Protein AF-A0A8X6MHJ9-F1 (afdb_monomer_lite)

Sequence (108 aa):
MPLATKILDAHALSSKTVKNSNTYNVSDEIMPLMKERNRARKTWQFTRNPNDKRALNNIQNIIRRKVKAFQNKLWEDNLCSLDPDDGSLWEMSKELRKKKSPVYALNG

Structure (mmCIF, N/CA/C/O backbone):
data_AF-A0A8X6MHJ9-F1
#
_entry.id   AF-A0A8X6MHJ9-F1
#
loop_
_atom_site.group_PDB
_atom_site.id
_atom_site.type_symbol
_atom_site.label_atom_id
_atom_site.label_alt_id
_atom_site.label_comp_id
_atom_site.label_asym_id
_atom_site.label_entity_id
_atom_site.label_seq_id
_atom_site.pdbx_PDB_ins_code
_atom_site.Cartn_x
_atom_site.Cartn_y
_atom_site.Cartn_z
_atom_site.occupancy
_atom_site.B_iso_or_equiv
_atom_site.auth_seq_id
_atom_site.auth_comp_id
_atom_site.auth_asym_id
_atom_site.auth_atom_id
_atom_site.pdbx_PDB_model_num
ATOM 1 N N . MET A 1 1 ? 37.306 9.464 29.872 1.00 62.59 1 MET A N 1
ATOM 2 C CA . MET A 1 1 ? 36.438 9.225 28.698 1.00 62.59 1 MET A CA 1
ATOM 3 C C . MET A 1 1 ? 37.042 9.897 27.468 1.00 62.59 1 MET A C 1
ATOM 5 O O . MET A 1 1 ? 37.338 11.088 27.564 1.00 62.59 1 MET A O 1
ATOM 9 N N . PRO A 1 2 ? 37.273 9.162 26.366 1.00 85.06 2 PRO A N 1
ATOM 10 C CA . PRO A 1 2 ? 37.851 9.686 25.121 1.00 85.06 2 PRO A CA 1
ATOM 11 C C . PRO A 1 2 ? 37.049 10.854 24.512 1.00 85.06 2 PRO A C 1
ATOM 13 O O . PRO A 1 2 ? 35.830 10.936 24.656 1.00 85.06 2 PRO A O 1
ATOM 16 N N . LEU A 1 3 ? 37.709 11.761 23.786 1.00 78.50 3 LEU A N 1
ATOM 17 C CA . LEU A 1 3 ? 37.041 12.878 23.092 1.00 78.50 3 LEU A CA 1
ATOM 18 C C . LEU A 1 3 ? 35.993 12.385 22.076 1.00 78.50 3 LEU A C 1
ATOM 20 O O . LEU A 1 3 ? 34.911 12.956 21.974 1.00 78.50 3 LEU A O 1
ATOM 24 N N . ALA A 1 4 ? 36.291 11.279 21.390 1.00 79.81 4 ALA A N 1
ATOM 25 C CA . ALA A 1 4 ? 35.405 10.659 20.408 1.00 79.81 4 ALA A CA 1
ATOM 26 C C . ALA A 1 4 ? 34.045 10.253 21.001 1.00 79.81 4 ALA A C 1
ATOM 28 O O . ALA A 1 4 ? 33.012 10.493 20.380 1.00 79.81 4 ALA A O 1
ATOM 29 N N . THR A 1 5 ? 34.029 9.718 22.228 1.00 83.44 5 THR A N 1
ATOM 30 C CA . THR A 1 5 ? 32.777 9.360 22.915 1.00 83.44 5 THR A CA 1
ATOM 31 C C . THR A 1 5 ? 31.915 10.587 23.205 1.00 83.44 5 THR A C 1
ATOM 33 O O . THR A 1 5 ? 30.722 10.565 22.937 1.00 83.44 5 THR A O 1
ATOM 36 N N . LYS A 1 6 ? 32.518 11.715 23.609 1.00 86.69 6 LYS A N 1
ATOM 37 C CA . LYS A 1 6 ? 31.768 12.954 23.884 1.00 86.69 6 LYS A CA 1
ATOM 38 C C . LYS A 1 6 ? 31.097 13.533 22.638 1.00 86.69 6 LYS A C 1
ATOM 40 O O . LYS A 1 6 ? 30.001 14.075 22.731 1.00 86.69 6 LYS A O 1
ATOM 45 N N . ILE A 1 7 ? 31.759 13.436 21.484 1.00 84.19 7 ILE A N 1
ATOM 46 C CA . ILE A 1 7 ? 31.215 13.912 20.205 1.00 84.19 7 ILE A CA 1
ATOM 47 C C . ILE A 1 7 ? 30.022 13.045 19.784 1.00 84.19 7 ILE A C 1
ATOM 49 O O . ILE A 1 7 ? 28.997 13.579 19.362 1.00 84.19 7 ILE A O 1
ATOM 53 N N . LEU A 1 8 ? 30.137 11.723 19.940 1.00 83.06 8 LEU A N 1
ATOM 54 C CA . LEU A 1 8 ? 29.067 10.784 19.609 1.00 83.06 8 LEU A CA 1
ATOM 55 C C . LEU A 1 8 ? 27.833 10.992 20.505 1.00 83.06 8 LEU A C 1
ATOM 57 O O . LEU A 1 8 ? 26.711 11.056 20.001 1.00 83.06 8 LEU A O 1
ATOM 61 N N . ASP A 1 9 ? 28.050 11.195 21.805 1.00 85.06 9 ASP A N 1
ATOM 62 C CA . ASP A 1 9 ? 26.988 11.438 22.787 1.00 85.06 9 ASP A CA 1
ATOM 63 C C . ASP A 1 9 ? 26.284 12.783 22.546 1.00 85.06 9 ASP A C 1
ATOM 65 O O . ASP A 1 9 ? 25.054 12.860 22.547 1.00 85.06 9 ASP A O 1
ATOM 69 N N . ALA A 1 10 ? 27.045 13.850 22.268 1.00 82.56 10 ALA A N 1
ATOM 70 C CA . ALA A 1 10 ? 26.489 15.165 21.949 1.00 82.56 10 ALA A CA 1
ATOM 71 C C . ALA A 1 10 ? 25.650 15.141 20.660 1.00 82.56 10 ALA A C 1
ATOM 73 O O . ALA A 1 10 ? 24.585 15.760 20.594 1.00 82.56 10 ALA A O 1
ATOM 74 N N . HIS A 1 11 ? 26.093 14.393 19.645 1.00 79.06 11 HIS A N 1
ATOM 75 C CA . HIS A 1 11 ? 25.342 14.206 18.406 1.00 79.06 11 HIS A CA 1
ATOM 76 C C . HIS A 1 11 ? 24.027 13.445 18.644 1.00 79.06 11 HIS A C 1
ATOM 78 O O . HIS A 1 11 ? 22.985 13.833 18.108 1.00 79.06 11 HIS A O 1
ATOM 84 N N . ALA A 1 12 ? 24.049 12.397 19.474 1.00 78.44 12 ALA A N 1
ATOM 85 C CA . ALA A 1 12 ? 22.856 11.637 19.845 1.00 78.44 12 ALA A CA 1
ATOM 86 C C . ALA A 1 12 ? 21.842 12.481 20.639 1.00 78.44 12 ALA A C 1
ATOM 88 O O . ALA A 1 12 ? 20.646 12.401 20.371 1.00 78.44 12 ALA A O 1
ATOM 89 N N . LEU A 1 13 ? 22.312 13.331 21.559 1.00 80.56 13 LEU A N 1
ATOM 90 C CA . LEU A 1 13 ? 21.472 14.231 22.364 1.00 80.56 13 LEU A CA 1
ATOM 91 C C . LEU A 1 13 ? 20.870 15.391 21.553 1.00 80.56 13 LEU A C 1
ATOM 93 O O . LEU A 1 13 ? 19.759 15.830 21.838 1.00 80.56 13 LEU A O 1
ATOM 97 N N . SER A 1 14 ? 21.593 15.892 20.546 1.00 78.88 14 SER A N 1
ATOM 98 C CA . SER A 1 14 ? 21.144 16.994 19.678 1.00 78.88 14 SER A CA 1
ATOM 99 C C . SER A 1 14 ? 20.152 16.539 18.596 1.00 78.88 14 SER A C 1
ATOM 101 O O . SER A 1 14 ? 19.310 17.309 18.123 1.00 78.88 14 SER A O 1
ATOM 103 N N . SER A 1 15 ? 20.211 15.265 18.205 1.00 73.00 15 SER A N 1
ATOM 104 C CA . SER A 1 15 ? 19.384 14.723 17.129 1.00 73.00 15 SER A CA 1
ATOM 105 C C . SER A 1 15 ? 17.959 14.420 17.602 1.00 73.00 15 SER A C 1
ATOM 107 O O . SER A 1 15 ? 17.722 13.478 18.355 1.00 73.00 15 SER A O 1
ATOM 109 N N . LYS A 1 16 ? 16.962 15.157 17.095 1.00 69.31 16 LYS A N 1
ATOM 110 C CA . LYS A 1 16 ? 15.549 14.766 17.235 1.00 69.31 16 LYS A CA 1
ATOM 111 C C . LYS A 1 16 ? 15.256 13.606 16.287 1.00 69.31 16 LYS A C 1
ATOM 113 O O . LYS A 1 16 ? 15.224 13.790 15.071 1.00 69.31 16 LYS A O 1
ATOM 118 N N . THR A 1 17 ? 15.003 12.417 16.826 1.00 63.94 17 THR A N 1
ATOM 119 C CA . THR A 1 17 ? 14.479 11.308 16.025 1.00 63.94 17 THR A CA 1
ATOM 120 C C . THR A 1 17 ? 13.045 11.643 15.620 1.00 63.94 17 THR A C 1
ATOM 122 O O . THR A 1 17 ? 12.111 11.608 16.421 1.00 63.94 17 THR A O 1
ATOM 125 N N . VAL A 1 18 ? 12.844 12.016 14.357 1.00 61.16 18 VAL A N 1
ATOM 126 C CA . VAL A 1 18 ? 11.492 12.089 13.805 1.00 61.16 18 VAL A CA 1
ATOM 127 C C . VAL A 1 18 ? 11.016 10.648 13.699 1.00 61.16 18 VAL A C 1
ATOM 129 O O . VAL A 1 18 ? 11.478 9.900 12.836 1.00 61.16 18 VAL A O 1
ATOM 132 N N . LYS A 1 19 ? 10.120 10.231 14.601 1.00 51.94 19 LYS A N 1
ATOM 133 C CA . LYS A 1 19 ? 9.387 8.978 14.415 1.00 51.94 19 LYS A CA 1
ATOM 134 C C . LYS A 1 19 ? 8.687 9.097 13.071 1.00 51.94 19 LYS A C 1
ATOM 136 O O . LYS A 1 19 ? 7.803 9.935 12.905 1.00 51.94 19 LYS A O 1
ATOM 141 N N . ASN A 1 20 ? 9.122 8.300 12.104 1.00 51.41 20 ASN A N 1
ATOM 142 C CA . ASN A 1 20 ? 8.504 8.261 10.794 1.00 51.41 20 ASN A CA 1
ATOM 143 C C . ASN A 1 20 ? 7.141 7.573 10.971 1.00 51.41 20 ASN A C 1
ATOM 145 O O . ASN A 1 20 ? 7.009 6.369 10.800 1.00 51.41 20 ASN A O 1
ATOM 149 N N . SER A 1 21 ? 6.121 8.321 11.394 1.00 49.16 21 SER A N 1
ATOM 150 C CA . SER A 1 21 ? 4.774 7.805 11.690 1.00 49.16 21 SER A CA 1
ATOM 151 C C . SER A 1 21 ? 4.057 7.246 10.455 1.00 49.16 21 SER A C 1
ATOM 153 O O . SER A 1 21 ? 2.977 6.678 10.572 1.00 49.16 21 SER A O 1
ATOM 155 N N . ASN A 1 22 ? 4.673 7.386 9.278 1.00 47.34 22 ASN A N 1
ATOM 156 C CA . ASN A 1 22 ? 4.184 6.911 7.990 1.00 47.34 22 ASN A CA 1
ATOM 157 C C . ASN A 1 22 ? 4.901 5.663 7.463 1.00 47.34 22 ASN A C 1
ATOM 159 O O . ASN A 1 22 ? 4.547 5.186 6.382 1.00 47.34 22 ASN A O 1
ATOM 163 N N . THR A 1 23 ? 5.852 5.076 8.196 1.00 48.00 23 THR A N 1
ATOM 164 C CA . THR A 1 23 ? 6.116 3.647 8.003 1.00 48.00 23 THR A CA 1
ATOM 165 C C . THR A 1 23 ? 4.970 2.905 8.665 1.00 48.00 23 THR A C 1
ATOM 167 O O . THR A 1 23 ? 5.115 2.334 9.741 1.00 48.00 23 THR A O 1
ATOM 170 N N . TYR A 1 24 ? 3.811 2.895 7.997 1.00 52.69 24 TYR A N 1
ATOM 171 C CA . TYR A 1 24 ? 2.943 1.730 8.071 1.00 52.69 24 TYR A CA 1
ATOM 172 C C . TYR A 1 24 ? 3.893 0.535 7.998 1.00 52.69 24 TYR A C 1
ATOM 174 O O . TYR A 1 24 ? 4.817 0.555 7.176 1.00 52.69 24 TYR A O 1
ATOM 182 N N . ASN A 1 25 ? 3.730 -0.450 8.875 1.00 55.28 25 ASN A N 1
ATOM 183 C CA . ASN A 1 25 ? 4.300 -1.773 8.663 1.00 55.28 25 ASN A CA 1
ATOM 184 C C . ASN A 1 25 ? 3.685 -2.282 7.355 1.00 55.28 25 ASN A C 1
ATOM 186 O O . ASN A 1 25 ? 2.697 -3.011 7.339 1.00 55.28 25 ASN A O 1
ATOM 190 N N . VAL A 1 26 ? 4.184 -1.757 6.236 1.00 61.03 26 VAL A N 1
ATOM 191 C CA . VAL A 1 26 ? 3.884 -2.160 4.886 1.00 61.03 26 VAL A CA 1
ATOM 192 C C . VAL A 1 26 ? 4.446 -3.556 4.899 1.00 61.03 26 VAL A C 1
ATOM 194 O O . VAL A 1 26 ? 5.660 -3.711 4.817 1.00 61.03 26 VAL A O 1
ATOM 197 N N . SER A 1 2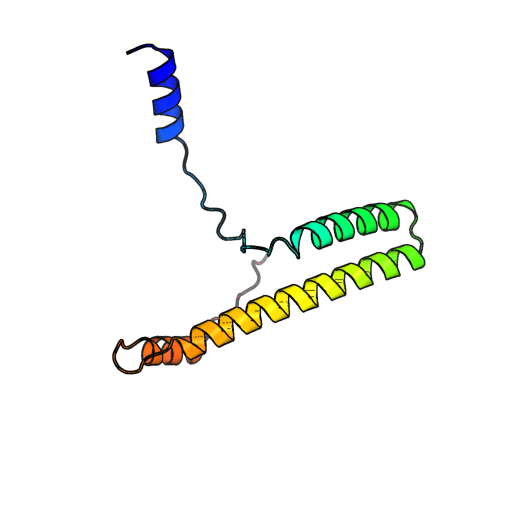7 ? 3.555 -4.516 5.163 1.00 69.81 27 SER A N 1
ATOM 198 C CA . SER A 1 27 ? 3.858 -5.936 5.291 1.00 69.81 27 SER A CA 1
ATOM 199 C C . SER A 1 27 ? 4.959 -6.308 4.305 1.00 69.81 27 SER A C 1
ATOM 201 O O . SER A 1 27 ? 4.959 -5.792 3.178 1.00 69.81 27 SER A O 1
ATOM 203 N N . ASP A 1 28 ? 5.872 -7.192 4.706 1.00 78.31 28 ASP A N 1
ATOM 204 C CA . ASP A 1 28 ? 6.988 -7.653 3.871 1.00 78.31 28 ASP A CA 1
ATOM 205 C C . ASP A 1 28 ? 6.549 -8.053 2.451 1.00 78.31 28 ASP A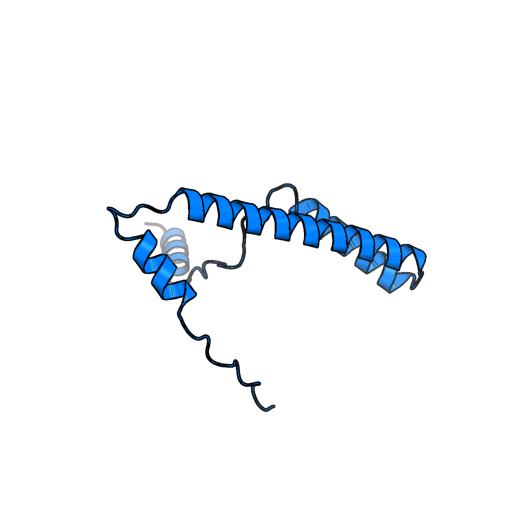 C 1
ATOM 207 O O . ASP A 1 28 ? 7.330 -7.980 1.507 1.00 78.31 28 ASP A O 1
ATOM 211 N N . GLU A 1 29 ? 5.268 -8.375 2.258 1.00 82.62 29 GLU A N 1
ATOM 212 C CA . GLU A 1 29 ? 4.648 -8.646 0.966 1.00 82.62 29 GLU A CA 1
ATOM 213 C C . GLU A 1 29 ? 4.379 -7.430 0.054 1.00 82.62 29 GLU A C 1
ATOM 215 O O . GLU A 1 29 ? 4.319 -7.578 -1.169 1.00 82.62 29 GLU A O 1
ATOM 220 N N . ILE A 1 30 ? 4.143 -6.230 0.591 1.00 88.69 30 ILE A N 1
ATOM 221 C CA . ILE A 1 30 ? 3.795 -5.025 -0.188 1.00 88.69 30 ILE A CA 1
ATOM 222 C C . ILE A 1 30 ? 5.060 -4.271 -0.621 1.00 88.69 30 ILE A C 1
ATOM 224 O O . ILE A 1 30 ? 5.099 -3.706 -1.718 1.00 88.69 30 ILE A O 1
ATOM 228 N N . MET A 1 31 ? 6.120 -4.304 0.187 1.00 89.44 31 MET A N 1
ATOM 229 C CA . MET A 1 31 ? 7.422 -3.712 -0.140 1.00 89.44 31 MET A CA 1
ATOM 230 C C . MET A 1 31 ? 7.997 -4.158 -1.501 1.00 89.44 31 MET A C 1
ATOM 232 O O . MET A 1 31 ? 8.365 -3.283 -2.298 1.00 89.44 31 MET A O 1
ATOM 236 N N . PRO A 1 32 ? 8.058 -5.462 -1.843 1.00 92.88 32 PRO A N 1
ATOM 237 C CA . PRO A 1 32 ? 8.523 -5.899 -3.157 1.00 92.88 32 PRO A CA 1
ATOM 238 C C . PRO A 1 32 ? 7.612 -5.39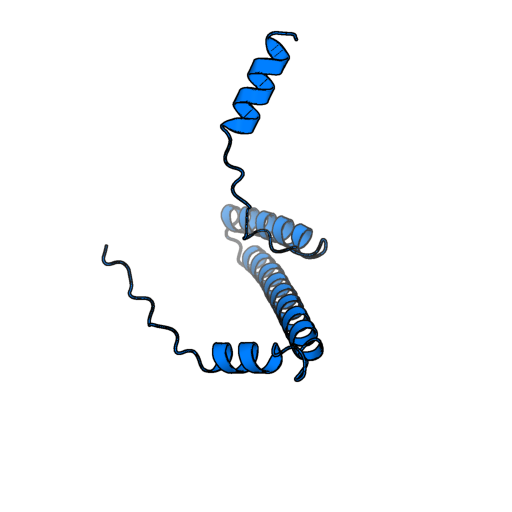3 -4.282 1.00 92.88 32 PRO A C 1
ATOM 240 O O . PRO A 1 32 ? 8.114 -4.938 -5.309 1.00 92.88 32 PRO A O 1
ATOM 243 N N . LEU A 1 33 ? 6.290 -5.350 -4.075 1.00 93.50 33 LEU A N 1
ATOM 244 C CA . LEU A 1 33 ? 5.349 -4.812 -5.065 1.00 93.50 33 LEU A CA 1
ATOM 245 C C . LEU A 1 33 ? 5.558 -3.313 -5.306 1.00 93.50 33 LEU A C 1
ATOM 247 O O . LEU A 1 33 ? 5.471 -2.850 -6.441 1.00 93.50 33 LEU A O 1
ATOM 251 N N . MET A 1 34 ? 5.867 -2.535 -4.265 1.00 92.62 34 MET A N 1
ATOM 252 C CA . MET A 1 34 ? 6.189 -1.113 -4.416 1.00 92.62 34 MET A CA 1
ATOM 253 C C . MET A 1 34 ? 7.465 -0.903 -5.235 1.00 92.62 34 MET A C 1
ATOM 255 O O . MET A 1 34 ? 7.490 -0.020 -6.098 1.00 92.62 34 MET A O 1
ATOM 259 N N . LYS A 1 35 ? 8.502 -1.720 -4.999 1.00 94.75 35 LYS A N 1
ATOM 260 C CA . LYS A 1 35 ? 9.735 -1.708 -5.802 1.00 94.75 35 LYS A CA 1
ATOM 261 C C . LYS A 1 35 ? 9.433 -2.046 -7.262 1.00 94.75 35 LYS A C 1
ATOM 263 O O . LYS A 1 35 ? 9.880 -1.322 -8.151 1.00 94.75 35 LYS A O 1
ATOM 268 N N . GLU A 1 36 ? 8.616 -3.065 -7.504 1.00 96.19 36 GLU A N 1
ATOM 269 C CA . GLU A 1 36 ? 8.226 -3.482 -8.852 1.00 96.19 36 GLU A CA 1
ATOM 270 C C . GLU A 1 36 ? 7.392 -2.413 -9.572 1.00 96.19 36 GLU A C 1
ATOM 272 O O . GLU A 1 36 ? 7.681 -2.039 -10.706 1.00 96.19 36 GLU A O 1
ATOM 277 N N . ARG A 1 37 ? 6.444 -1.777 -8.875 1.00 96.69 37 ARG A N 1
ATOM 278 C CA . ARG A 1 37 ? 5.690 -0.628 -9.401 1.00 96.69 37 ARG A CA 1
ATOM 279 C C . ARG A 1 37 ? 6.611 0.515 -9.814 1.00 96.69 37 ARG A C 1
ATOM 281 O O . ARG A 1 37 ? 6.359 1.171 -10.823 1.00 96.69 37 ARG A O 1
ATOM 288 N N . ASN A 1 38 ? 7.664 0.784 -9.042 1.00 96.81 38 ASN A N 1
ATOM 289 C CA . ASN A 1 38 ? 8.634 1.825 -9.379 1.00 96.81 38 ASN A CA 1
ATOM 290 C C . ASN A 1 38 ? 9.447 1.460 -10.631 1.00 96.81 38 ASN A C 1
ATOM 292 O O . ASN A 1 38 ? 9.690 2.337 -11.460 1.00 96.81 38 ASN A O 1
ATOM 296 N N . ARG A 1 39 ? 9.817 0.185 -10.810 1.00 97.50 39 ARG A N 1
ATOM 297 C CA . ARG A 1 39 ? 10.472 -0.315 -12.033 1.00 97.50 39 ARG A CA 1
ATOM 298 C C . ARG A 1 39 ? 9.557 -0.207 -13.253 1.00 97.50 39 ARG A C 1
ATOM 300 O O . ARG A 1 39 ? 9.955 0.378 -14.261 1.00 97.50 39 ARG A O 1
ATOM 307 N N . ALA A 1 40 ? 8.307 -0.651 -13.136 1.00 97.38 40 ALA A N 1
ATOM 308 C CA . ALA A 1 40 ? 7.301 -0.510 -14.189 1.00 97.38 40 ALA A CA 1
ATOM 309 C C . ALA A 1 40 ? 7.057 0.965 -14.558 1.00 97.38 40 ALA A C 1
ATOM 311 O O . ALA A 1 40 ? 6.908 1.303 -15.731 1.00 97.38 40 ALA A O 1
ATOM 312 N N . ARG A 1 41 ? 7.094 1.876 -13.573 1.00 97.88 41 ARG A N 1
ATOM 313 C CA . ARG A 1 41 ? 6.995 3.324 -13.812 1.00 97.88 41 ARG A CA 1
ATOM 314 C C . ARG A 1 41 ? 8.149 3.866 -14.629 1.00 97.88 41 ARG A C 1
ATOM 316 O O . ARG A 1 41 ? 7.888 4.604 -15.573 1.00 97.88 41 ARG A O 1
ATOM 323 N N . LYS A 1 42 ? 9.384 3.506 -14.277 1.00 98.00 42 LYS A N 1
ATOM 324 C CA . LYS A 1 42 ? 10.569 3.910 -15.043 1.00 98.00 42 LYS A CA 1
ATOM 325 C C . LYS A 1 42 ? 10.477 3.413 -16.485 1.00 98.00 42 LYS A C 1
ATOM 327 O O . LYS A 1 42 ? 10.665 4.204 -17.401 1.00 98.00 42 LYS A O 1
ATOM 332 N N . THR A 1 43 ? 10.095 2.148 -16.668 1.00 97.62 43 THR A N 1
ATOM 333 C CA . THR A 1 43 ? 9.917 1.534 -17.993 1.00 97.62 43 THR A CA 1
ATOM 334 C C . THR A 1 43 ? 8.889 2.301 -18.820 1.00 97.62 43 THR A C 1
ATOM 336 O O . THR A 1 43 ? 9.235 2.828 -19.869 1.00 97.62 43 THR A O 1
ATOM 339 N N . TRP A 1 44 ? 7.667 2.488 -18.308 1.00 98.06 44 TRP A N 1
ATOM 340 C CA . TRP A 1 44 ? 6.625 3.240 -19.015 1.00 98.06 44 TRP A CA 1
ATOM 341 C C . TRP A 1 44 ? 7.021 4.693 -19.312 1.00 98.06 44 TRP A C 1
ATOM 343 O O . TRP A 1 44 ? 6.689 5.217 -20.373 1.00 98.06 44 TRP A O 1
ATOM 353 N N . GLN A 1 45 ? 7.712 5.372 -18.392 1.00 97.56 45 GLN A N 1
ATOM 354 C CA . GLN A 1 45 ? 8.151 6.752 -18.620 1.00 97.56 45 GLN A CA 1
ATOM 355 C C . GLN A 1 45 ? 9.154 6.860 -19.769 1.00 97.56 45 GLN A C 1
ATOM 357 O O . GLN A 1 45 ? 9.090 7.845 -20.508 1.00 97.56 45 GLN A O 1
ATOM 362 N N . PHE A 1 46 ? 10.027 5.860 -19.908 1.00 98.00 46 PHE A N 1
ATOM 363 C CA . PHE A 1 46 ? 11.018 5.768 -20.972 1.00 98.00 46 PHE A CA 1
ATOM 364 C C . PHE A 1 46 ? 10.392 5.351 -22.308 1.00 98.00 46 PHE A C 1
ATOM 366 O O . PHE A 1 46 ? 10.542 6.053 -23.301 1.00 98.00 46 PHE A O 1
ATOM 373 N N . THR A 1 47 ? 9.648 4.245 -22.334 1.00 97.38 47 THR A N 1
ATOM 374 C CA . THR A 1 47 ? 9.112 3.663 -23.575 1.00 97.38 47 THR A CA 1
ATOM 375 C C . THR A 1 47 ? 7.868 4.378 -24.092 1.00 97.38 47 THR A C 1
ATOM 377 O O . THR A 1 47 ? 7.574 4.318 -25.281 1.00 97.38 47 THR A O 1
ATOM 380 N N . ARG A 1 48 ? 7.080 4.992 -23.196 1.00 96.88 48 ARG A N 1
ATOM 381 C CA . ARG A 1 48 ? 5.720 5.504 -23.451 1.00 96.88 48 ARG A CA 1
ATOM 382 C C . ARG A 1 48 ? 4.768 4.480 -24.084 1.00 96.88 48 ARG A C 1
ATOM 384 O O . ARG A 1 48 ? 3.710 4.859 -24.581 1.00 96.88 48 ARG A O 1
ATOM 391 N N . ASN A 1 49 ? 5.077 3.185 -23.995 1.00 97.38 49 ASN A N 1
ATOM 392 C CA . ASN A 1 49 ? 4.260 2.121 -24.569 1.00 97.38 49 ASN A CA 1
ATOM 393 C C . ASN A 1 49 ? 2.984 1.889 -23.724 1.00 97.38 49 ASN A C 1
ATOM 395 O O . ASN A 1 49 ? 3.073 1.735 -22.497 1.00 97.38 49 ASN A O 1
ATOM 399 N N . PRO A 1 50 ? 1.788 1.813 -24.339 1.00 97.25 50 PRO A N 1
ATOM 400 C CA . PRO A 1 50 ? 0.550 1.461 -23.643 1.00 97.25 50 PRO A CA 1
ATOM 401 C C . PRO A 1 50 ? 0.595 0.115 -22.901 1.00 97.25 50 PRO A C 1
ATOM 403 O O . PRO A 1 50 ? -0.037 -0.027 -21.853 1.00 97.25 50 PRO A O 1
ATOM 406 N N . ASN A 1 51 ? 1.355 -0.868 -23.391 1.00 97.25 51 ASN A N 1
ATOM 407 C CA . ASN A 1 51 ? 1.541 -2.157 -22.715 1.00 97.25 51 ASN A CA 1
ATOM 408 C C . ASN A 1 51 ? 2.233 -1.995 -21.358 1.00 97.25 51 ASN A C 1
ATOM 410 O O . ASN A 1 51 ? 1.748 -2.514 -20.351 1.00 97.25 51 ASN A O 1
ATOM 414 N N . ASP A 1 52 ? 3.283 -1.179 -21.302 1.00 96.94 52 ASP A N 1
ATOM 415 C CA . ASP A 1 52 ? 4.006 -0.892 -20.060 1.00 96.94 52 ASP A CA 1
ATOM 416 C C . ASP A 1 52 ? 3.137 -0.091 -19.085 1.00 96.94 52 ASP A C 1
ATOM 418 O O . ASP A 1 52 ? 3.180 -0.298 -17.868 1.00 96.94 52 ASP A O 1
ATOM 422 N N . LYS A 1 53 ? 2.259 0.778 -19.609 1.00 97.62 53 LYS A N 1
ATOM 423 C CA . LYS A 1 53 ? 1.246 1.456 -18.793 1.00 97.62 53 LYS A CA 1
ATOM 424 C C . LYS A 1 53 ? 0.257 0.470 -18.173 1.00 97.62 53 LYS A C 1
ATOM 426 O O . LYS A 1 53 ? -0.097 0.626 -17.003 1.00 97.62 53 LYS A O 1
ATOM 431 N N . ARG A 1 54 ? -0.187 -0.539 -18.929 1.00 98.00 54 ARG A N 1
ATOM 432 C CA . ARG A 1 54 ? -1.060 -1.604 -18.409 1.00 98.00 54 ARG A CA 1
ATOM 433 C C . ARG A 1 54 ? -0.363 -2.387 -17.299 1.00 98.00 54 ARG A C 1
ATOM 435 O O . ARG A 1 54 ? -0.956 -2.554 -16.236 1.00 98.00 54 ARG A O 1
ATOM 442 N N . ALA A 1 55 ? 0.901 -2.767 -17.489 1.00 97.19 55 ALA A N 1
ATOM 443 C CA . ALA A 1 55 ? 1.694 -3.446 -16.463 1.00 97.19 55 ALA A CA 1
ATOM 444 C C . ALA A 1 55 ? 1.811 -2.613 -15.170 1.00 97.19 55 ALA A C 1
ATOM 446 O O . ALA A 1 55 ? 1.495 -3.106 -14.085 1.00 97.19 55 ALA A O 1
ATOM 447 N N . LEU A 1 56 ? 2.154 -1.322 -15.283 1.00 98.06 56 LEU A N 1
ATOM 448 C CA . LEU A 1 56 ? 2.168 -0.387 -14.150 1.00 98.06 56 LEU A CA 1
ATOM 449 C C . LEU A 1 56 ? 0.816 -0.357 -13.422 1.00 98.06 56 LEU A C 1
ATOM 451 O O . LEU A 1 56 ? 0.767 -0.495 -12.198 1.00 98.06 56 LEU A O 1
ATOM 455 N N . ASN A 1 57 ? -0.275 -0.150 -14.162 1.00 97.94 57 ASN A N 1
ATOM 456 C CA . ASN A 1 57 ? -1.614 -0.035 -13.588 1.00 97.94 57 ASN A CA 1
ATOM 457 C C . ASN A 1 57 ? -2.030 -1.325 -12.863 1.00 97.94 57 ASN A C 1
ATOM 459 O O . ASN A 1 57 ? -2.623 -1.251 -11.786 1.00 97.94 57 ASN A O 1
ATOM 463 N N . ASN A 1 58 ? -1.677 -2.493 -13.406 1.00 97.94 58 ASN A N 1
ATOM 464 C CA . ASN A 1 58 ? -1.946 -3.789 -12.786 1.00 97.94 58 ASN A CA 1
ATOM 465 C C . ASN A 1 58 ? -1.254 -3.914 -11.426 1.00 97.94 58 ASN A C 1
ATOM 467 O O . ASN A 1 58 ? -1.920 -4.190 -10.426 1.00 97.94 58 ASN A O 1
ATOM 471 N N . ILE A 1 59 ? 0.052 -3.631 -11.358 1.00 97.06 59 ILE A N 1
ATOM 472 C CA . ILE A 1 59 ? 0.807 -3.678 -10.096 1.00 97.06 59 ILE A CA 1
ATOM 473 C C . ILE A 1 59 ? 0.234 -2.663 -9.101 1.00 97.06 59 ILE A C 1
ATOM 475 O O . ILE A 1 59 ? 0.022 -2.974 -7.929 1.00 97.06 59 ILE A O 1
ATOM 479 N N . GLN A 1 60 ? -0.098 -1.458 -9.567 1.00 96.62 60 GLN A N 1
ATOM 480 C CA . GLN A 1 60 ? -0.708 -0.427 -8.733 1.00 96.62 60 GLN A CA 1
ATOM 481 C C . GLN A 1 60 ? -2.065 -0.868 -8.158 1.00 96.62 60 GLN A C 1
ATOM 483 O O . GLN A 1 60 ? -2.339 -0.629 -6.983 1.00 96.62 60 GLN A O 1
ATOM 488 N N . ASN A 1 61 ? -2.900 -1.555 -8.941 1.00 97.50 61 ASN A N 1
ATOM 489 C CA . ASN A 1 61 ? -4.169 -2.116 -8.475 1.00 97.50 61 ASN A CA 1
ATOM 490 C C . ASN A 1 61 ? -3.976 -3.245 -7.458 1.00 97.50 61 ASN A C 1
ATOM 492 O O . ASN A 1 61 ? -4.747 -3.336 -6.504 1.00 97.50 61 ASN A O 1
ATOM 496 N N . ILE A 1 62 ? -2.956 -4.089 -7.629 1.00 95.56 62 ILE A N 1
ATOM 497 C CA . ILE A 1 62 ? -2.602 -5.119 -6.642 1.00 95.56 62 ILE A CA 1
ATOM 498 C C . ILE A 1 62 ? -2.215 -4.459 -5.314 1.00 95.56 62 ILE A C 1
ATOM 500 O O . ILE A 1 62 ? -2.760 -4.829 -4.277 1.00 95.56 62 ILE A O 1
ATOM 504 N N . ILE A 1 63 ? -1.350 -3.438 -5.344 1.00 94.88 63 ILE A N 1
ATOM 505 C CA . ILE A 1 63 ? -0.942 -2.702 -4.136 1.00 94.88 63 ILE A CA 1
ATOM 506 C C . ILE A 1 63 ? -2.160 -2.098 -3.435 1.00 94.88 63 ILE A C 1
ATOM 508 O O . ILE A 1 63 ? -2.327 -2.301 -2.237 1.00 94.88 63 ILE A O 1
ATOM 512 N N . ARG A 1 64 ? -3.044 -1.404 -4.167 1.00 93.88 64 ARG A N 1
ATOM 513 C CA . ARG A 1 64 ? -4.268 -0.820 -3.587 1.00 93.88 64 ARG A CA 1
ATOM 514 C C . ARG A 1 64 ? -5.134 -1.869 -2.893 1.00 93.88 64 ARG A C 1
ATOM 516 O O . ARG A 1 64 ? -5.601 -1.625 -1.786 1.00 93.88 64 ARG A O 1
ATOM 523 N N . ARG A 1 65 ? -5.333 -3.031 -3.528 1.00 94.81 65 ARG A N 1
ATOM 524 C CA . ARG A 1 65 ? -6.113 -4.134 -2.948 1.00 94.81 65 ARG A CA 1
ATOM 525 C C . ARG A 1 65 ? -5.471 -4.669 -1.672 1.00 94.81 65 ARG A C 1
ATOM 527 O O . ARG A 1 65 ? -6.174 -4.812 -0.680 1.00 94.81 65 ARG A O 1
ATOM 534 N N . LYS A 1 66 ? -4.154 -4.901 -1.673 1.00 92.44 66 LYS A N 1
ATOM 535 C CA . LYS A 1 66 ? -3.431 -5.376 -0.483 1.00 92.44 66 LYS A CA 1
ATOM 536 C C . LYS A 1 66 ? -3.476 -4.372 0.668 1.00 92.44 66 LYS A C 1
ATOM 538 O O . LYS A 1 66 ? -3.753 -4.762 1.794 1.00 92.44 66 LYS A O 1
ATOM 543 N N . VAL A 1 67 ? -3.268 -3.086 0.386 1.00 91.06 67 VAL A N 1
ATOM 544 C CA . VAL A 1 67 ? -3.358 -2.026 1.404 1.00 91.06 67 VAL A CA 1
ATOM 545 C C . VAL A 1 67 ? -4.767 -1.952 1.988 1.00 91.06 67 VAL A C 1
ATOM 547 O O . VAL A 1 67 ? -4.910 -1.907 3.205 1.00 91.06 67 VAL A O 1
ATOM 550 N N . LYS A 1 68 ? -5.806 -2.005 1.144 1.00 91.88 68 LYS A N 1
ATOM 551 C CA . LYS A 1 68 ? -7.197 -2.020 1.611 1.00 91.88 68 LYS A CA 1
ATOM 552 C C . LYS A 1 68 ? -7.486 -3.239 2.490 1.00 91.88 68 LYS A C 1
ATOM 554 O O . LYS A 1 68 ? -8.083 -3.087 3.543 1.00 91.88 68 LYS A O 1
ATOM 559 N N . ALA A 1 69 ? -7.040 -4.428 2.084 1.00 91.88 69 ALA A N 1
ATOM 560 C CA . ALA A 1 69 ? -7.218 -5.645 2.873 1.00 91.88 69 ALA A CA 1
ATOM 561 C C . ALA A 1 69 ? -6.520 -5.554 4.240 1.00 91.88 69 ALA A C 1
ATOM 563 O O . ALA A 1 69 ? -7.112 -5.904 5.252 1.00 91.88 69 ALA A O 1
ATOM 564 N N . PHE A 1 70 ? -5.296 -5.022 4.282 1.00 89.94 70 PHE A N 1
ATOM 565 C CA . PHE A 1 70 ? -4.572 -4.798 5.532 1.00 89.94 70 PHE A CA 1
ATOM 566 C C . PHE A 1 70 ? -5.293 -3.806 6.456 1.00 89.94 70 PHE A C 1
ATOM 568 O O . PHE A 1 70 ? -5.440 -4.069 7.644 1.00 89.94 70 PHE A O 1
ATOM 575 N N . GLN A 1 71 ? -5.778 -2.687 5.911 1.00 89.19 71 GLN A N 1
ATOM 576 C CA . GLN A 1 71 ? -6.546 -1.699 6.675 1.00 89.19 71 GLN A CA 1
ATOM 577 C C . GLN A 1 71 ? -7.862 -2.274 7.202 1.00 89.19 71 GLN A C 1
ATOM 579 O O . GLN A 1 71 ? -8.212 -2.016 8.347 1.00 89.19 71 GLN A O 1
ATOM 584 N N . ASN A 1 72 ? -8.562 -3.067 6.388 1.00 92.56 72 ASN A N 1
ATOM 585 C CA . ASN A 1 72 ? -9.777 -3.757 6.808 1.00 92.56 72 ASN A CA 1
ATOM 586 C C . ASN A 1 72 ? -9.491 -4.733 7.948 1.00 92.56 72 ASN A C 1
ATOM 588 O O . ASN A 1 72 ? -10.194 -4.690 8.945 1.00 92.56 72 ASN A O 1
ATOM 592 N N . LYS A 1 73 ? -8.430 -5.541 7.840 1.00 91.75 73 LYS A N 1
ATOM 593 C CA . LYS A 1 73 ? -8.033 -6.459 8.910 1.00 91.75 73 LYS A CA 1
ATOM 594 C C . LYS A 1 73 ? -7.727 -5.710 10.205 1.00 91.75 73 LYS A C 1
ATOM 596 O O . LYS A 1 73 ? -8.239 -6.074 11.249 1.00 91.75 73 LYS A O 1
ATOM 601 N N . LEU A 1 74 ? -6.944 -4.633 10.133 1.00 90.69 74 LEU A N 1
ATOM 602 C CA . LEU A 1 74 ? -6.653 -3.812 11.310 1.00 90.69 74 LEU A CA 1
ATOM 603 C C . LEU A 1 74 ? -7.938 -3.241 11.929 1.00 90.69 74 LEU A C 1
ATOM 605 O O . LEU A 1 74 ? -8.051 -3.146 13.144 1.00 90.69 74 LEU A O 1
ATOM 609 N N . TRP A 1 75 ? -8.903 -2.852 11.096 1.00 92.44 75 TRP A N 1
ATOM 610 C CA . TRP A 1 75 ? -10.203 -2.380 11.560 1.00 92.44 75 TRP A CA 1
ATOM 611 C C . TRP A 1 75 ? -11.031 -3.491 12.215 1.00 92.44 75 TRP A C 1
ATOM 613 O O . TRP A 1 75 ? -11.608 -3.259 13.270 1.00 92.44 75 TRP A O 1
ATOM 623 N N . GLU A 1 76 ? -11.064 -4.684 11.627 1.00 94.81 76 GLU A N 1
ATOM 624 C CA . GLU A 1 76 ? -11.722 -5.869 12.190 1.00 94.81 76 GLU A CA 1
ATOM 625 C C . GLU A 1 76 ? -11.101 -6.259 13.536 1.00 94.81 76 GLU A C 1
ATOM 627 O O . GLU A 1 76 ? -11.827 -6.388 14.517 1.00 94.81 76 GLU A O 1
ATOM 632 N N . ASP A 1 77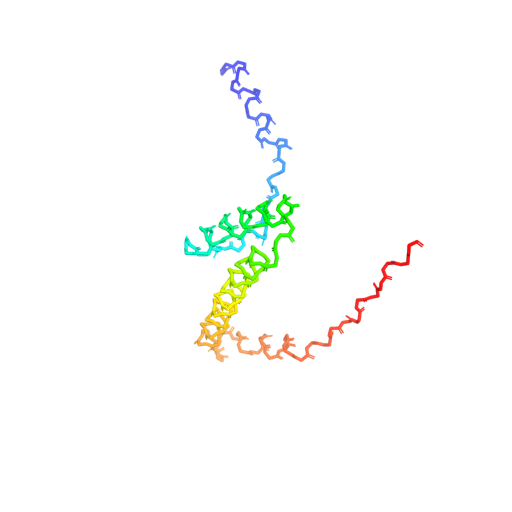 ? -9.771 -6.344 13.609 1.00 92.88 77 ASP A N 1
ATOM 633 C CA . ASP A 1 77 ? -9.033 -6.645 14.839 1.00 92.88 77 ASP A CA 1
ATOM 634 C C . ASP A 1 77 ? -9.351 -5.608 15.934 1.00 92.88 77 ASP A C 1
ATOM 636 O O . ASP A 1 77 ? -9.652 -5.977 17.069 1.00 92.88 77 ASP A O 1
ATOM 640 N N . ASN A 1 78 ? -9.372 -4.316 15.579 1.00 91.88 78 ASN A N 1
ATOM 641 C CA . ASN A 1 78 ? -9.744 -3.240 16.502 1.00 91.88 78 ASN A CA 1
ATOM 642 C C . ASN A 1 78 ? -11.199 -3.336 16.972 1.00 91.88 78 ASN A C 1
ATOM 644 O O . ASN A 1 78 ? -11.483 -2.985 18.109 1.00 91.88 78 ASN A O 1
ATOM 648 N N . LEU A 1 79 ? -12.133 -3.753 16.111 1.00 92.44 79 LEU A N 1
ATOM 649 C CA . LEU A 1 79 ? -13.534 -3.942 16.493 1.00 92.44 79 LEU A CA 1
ATOM 650 C C . LEU A 1 79 ? -13.697 -5.137 17.435 1.00 92.44 79 LEU A C 1
ATOM 652 O O . LEU A 1 79 ? -14.465 -5.056 18.389 1.00 92.44 79 LEU A O 1
ATOM 656 N N . CYS A 1 80 ? -12.971 -6.226 17.179 1.00 93.38 80 CYS A N 1
ATOM 657 C CA . CYS A 1 80 ? -12.968 -7.410 18.031 1.00 93.38 80 CYS A CA 1
ATOM 658 C C . CYS A 1 80 ? -12.331 -7.156 19.402 1.00 93.38 80 CYS A C 1
ATOM 660 O O . CYS A 1 80 ? -12.680 -7.849 20.352 1.00 93.38 80 CYS A O 1
ATOM 662 N N . SER A 1 81 ? -11.420 -6.186 19.516 1.00 93.38 81 SER A N 1
ATOM 663 C CA . SER A 1 81 ? -10.788 -5.827 20.787 1.00 93.38 81 SER A CA 1
ATOM 664 C C . SER A 1 81 ? -11.596 -4.846 21.642 1.00 93.38 81 SER A C 1
ATOM 666 O O . SER A 1 81 ? -11.103 -4.458 22.694 1.00 93.38 81 SER A O 1
ATOM 668 N N . LEU A 1 82 ? -12.769 -4.378 21.194 1.00 93.94 82 LEU A N 1
ATOM 669 C CA . LEU A 1 82 ? -13.580 -3.440 21.978 1.00 93.94 82 LEU A CA 1
ATOM 670 C C . LEU A 1 82 ? -14.290 -4.159 23.122 1.00 93.94 82 LEU A C 1
ATOM 672 O O . LEU A 1 82 ? -14.971 -5.162 22.904 1.00 93.94 82 LEU A O 1
ATOM 676 N N . ASP A 1 83 ? -14.209 -3.570 24.307 1.00 92.25 83 ASP A N 1
ATOM 677 C CA . ASP A 1 83 ? -14.842 -4.060 25.526 1.00 92.25 83 ASP A CA 1
ATOM 678 C C . ASP A 1 83 ? -15.752 -2.959 26.128 1.00 92.25 83 ASP A C 1
ATOM 680 O O . ASP A 1 83 ? -15.401 -1.771 26.125 1.00 92.25 83 ASP A O 1
ATOM 684 N N . PRO A 1 84 ? -16.979 -3.288 26.576 1.00 88.75 84 PRO A N 1
ATOM 685 C CA . PRO A 1 84 ? -17.801 -2.371 27.360 1.00 88.75 84 PRO A CA 1
ATOM 686 C C . PRO A 1 84 ? -17.203 -1.988 28.723 1.00 88.75 84 PRO A C 1
ATOM 688 O O . PRO A 1 84 ? -17.458 -0.873 29.183 1.00 88.75 84 PRO A O 1
ATOM 691 N N . ASP A 1 85 ? -16.431 -2.874 29.358 1.00 92.75 85 ASP A N 1
ATOM 692 C CA . ASP A 1 85 ? -15.985 -2.718 30.750 1.00 92.75 85 ASP A CA 1
ATOM 693 C C . ASP A 1 85 ? -14.764 -1.794 30.889 1.00 92.75 85 ASP A C 1
ATOM 695 O O . ASP A 1 85 ? -14.614 -1.103 31.899 1.00 92.75 85 ASP A O 1
ATOM 699 N N . ASP A 1 86 ? -13.909 -1.724 29.865 1.00 91.62 86 ASP A N 1
ATOM 700 C CA . ASP A 1 86 ? -12.718 -0.862 29.843 1.00 91.62 86 ASP A CA 1
ATOM 701 C C . ASP A 1 86 ? -12.988 0.550 29.277 1.00 91.62 86 ASP A C 1
ATOM 703 O O . ASP A 1 86 ? -12.119 1.424 29.309 1.00 91.62 86 ASP A O 1
ATOM 707 N N . GLY A 1 87 ? -14.205 0.792 28.773 1.00 89.50 87 GLY A N 1
ATOM 708 C CA . GLY A 1 87 ? -14.632 2.059 28.176 1.00 89.50 87 GLY A CA 1
ATOM 709 C C . GLY A 1 87 ? -14.203 2.275 26.717 1.00 89.50 87 GLY A C 1
ATOM 710 O O . GLY A 1 87 ? -14.641 3.257 26.103 1.00 89.50 87 GLY A O 1
ATOM 711 N N . SER A 1 88 ? -13.429 1.365 26.120 1.00 92.38 88 SER A N 1
ATOM 712 C CA . SER A 1 88 ? -12.938 1.453 24.735 1.00 92.38 88 SER A CA 1
ATOM 713 C C . SER A 1 88 ? -14.077 1.529 23.715 1.00 92.38 88 SER A C 1
ATOM 715 O O . SER A 1 88 ? -14.027 2.317 22.762 1.00 92.38 88 SER A O 1
ATOM 717 N N . LEU A 1 89 ? -15.166 0.788 23.946 1.00 93.81 89 LEU A N 1
ATOM 718 C CA . LEU A 1 89 ? -16.360 0.826 23.102 1.00 93.81 89 LEU A CA 1
ATOM 719 C C . LEU A 1 89 ? -16.983 2.232 23.049 1.00 93.81 89 LEU A C 1
ATOM 721 O O . LEU A 1 89 ? -17.416 2.702 21.989 1.00 93.81 89 LEU A O 1
ATOM 725 N N . TRP A 1 90 ? -17.014 2.934 24.185 1.00 93.44 90 TRP A N 1
ATOM 726 C CA . TRP A 1 90 ? -17.567 4.284 24.263 1.00 93.44 90 TRP A CA 1
ATOM 727 C C . TRP A 1 90 ? -16.671 5.315 23.576 1.00 93.44 90 TRP A C 1
AT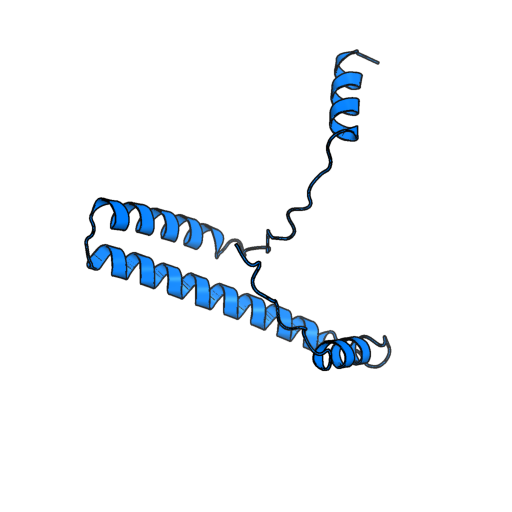OM 729 O O . TRP A 1 90 ? -17.175 6.187 22.858 1.00 93.44 90 TRP A O 1
ATOM 739 N N . GLU A 1 91 ? -15.353 5.202 23.741 1.00 93.00 91 GLU A N 1
ATOM 740 C CA . GLU A 1 91 ? -14.386 6.054 23.045 1.00 93.00 91 GLU A CA 1
ATOM 741 C C . GLU A 1 91 ? -14.491 5.899 21.526 1.00 93.00 91 GLU A C 1
ATOM 743 O O . GLU A 1 91 ? -14.600 6.901 20.810 1.00 93.00 91 GLU A O 1
ATOM 748 N N . MET A 1 92 ? -14.574 4.658 21.035 1.00 93.62 92 MET A N 1
ATOM 749 C CA . MET A 1 92 ? -14.790 4.374 19.616 1.00 93.62 92 MET A CA 1
ATOM 750 C C . MET A 1 92 ? -16.104 4.993 19.120 1.00 93.62 92 MET A C 1
ATOM 752 O O . MET A 1 92 ? -16.124 5.695 18.107 1.00 93.62 92 MET A O 1
ATOM 756 N N . SER A 1 93 ? -17.205 4.807 19.858 1.00 92.62 93 SER A N 1
ATOM 757 C CA . SER A 1 93 ? -18.505 5.406 19.521 1.00 92.62 93 SER A CA 1
ATOM 758 C C . SER A 1 93 ? -18.428 6.934 19.437 1.00 92.62 93 SER A C 1
ATOM 760 O O . SER A 1 93 ? -18.991 7.554 18.530 1.00 92.62 93 SER A O 1
ATOM 762 N N . LYS A 1 94 ? -17.703 7.568 20.361 1.00 93.69 94 LYS A N 1
ATOM 763 C CA . LYS A 1 94 ? -17.500 9.018 20.379 1.00 93.69 94 LYS A CA 1
ATOM 764 C C . LYS A 1 94 ? -16.705 9.498 19.166 1.00 93.69 94 LYS A C 1
ATOM 766 O O . LYS A 1 94 ? -17.113 10.483 18.548 1.00 93.69 94 LYS A O 1
ATOM 771 N N . GLU A 1 95 ? -15.616 8.822 18.808 1.00 91.12 95 GLU A N 1
ATOM 772 C CA . GLU A 1 95 ? -14.817 9.174 17.628 1.00 91.12 95 GLU A CA 1
ATOM 773 C C . GLU A 1 95 ? -15.599 8.969 16.321 1.00 91.12 95 GLU A C 1
ATOM 775 O O . GLU A 1 95 ? -15.537 9.826 15.440 1.00 91.12 95 GLU A O 1
ATOM 780 N N . LEU A 1 96 ? -16.431 7.927 16.212 1.00 91.19 96 LEU A N 1
ATOM 781 C CA . LEU A 1 96 ? -17.303 7.725 15.045 1.00 91.19 96 LEU A CA 1
ATOM 782 C C . LEU A 1 96 ? -18.337 8.849 14.866 1.00 91.19 96 LEU A C 1
ATOM 784 O O . LEU A 1 96 ? -18.655 9.223 13.737 1.00 91.19 96 LEU A O 1
ATOM 788 N N . ARG A 1 97 ? -18.849 9.423 15.962 1.00 92.75 97 ARG A N 1
ATOM 789 C CA . ARG A 1 97 ? -19.793 10.559 15.923 1.00 92.75 97 ARG A CA 1
ATOM 790 C C . ARG A 1 97 ? -19.117 11.909 15.675 1.00 92.75 97 ARG A C 1
ATOM 792 O O . ARG A 1 97 ? -19.805 12.901 15.421 1.00 92.75 97 ARG A O 1
ATOM 79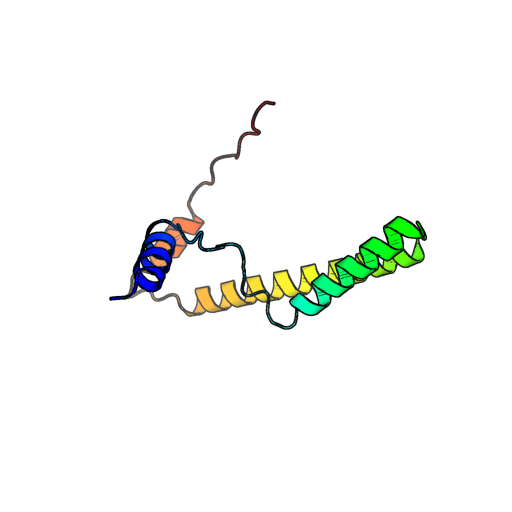9 N N . LYS A 1 98 ? -17.792 11.993 15.795 1.00 92.12 98 LYS A N 1
ATOM 800 C CA . LYS A 1 98 ? -17.048 13.251 15.711 1.00 92.12 98 LYS A CA 1
ATOM 801 C C . LYS A 1 98 ? -17.149 13.836 14.305 1.00 92.12 98 LYS A C 1
ATOM 803 O O . LYS A 1 98 ? -16.681 13.256 13.326 1.00 92.12 98 LYS A O 1
ATOM 808 N N . LYS A 1 99 ? -17.741 15.028 14.202 1.00 88.69 99 LYS A N 1
ATOM 809 C CA . LYS A 1 99 ? -17.814 15.770 12.938 1.00 88.69 99 LYS A CA 1
ATOM 810 C C . LYS A 1 99 ? -16.403 16.192 12.531 1.00 88.69 99 LYS A C 1
ATOM 812 O O . LYS A 1 99 ? -15.749 16.941 13.253 1.00 88.69 99 LYS A O 1
ATOM 817 N N . LYS A 1 100 ? -15.935 15.717 11.377 1.00 84.06 100 LYS A N 1
ATOM 818 C CA . LYS A 1 100 ? -14.671 16.179 10.793 1.00 84.06 100 LYS A CA 1
ATOM 819 C C . LYS A 1 100 ? -14.890 17.576 10.220 1.00 84.06 100 LYS A C 1
ATOM 821 O O . LYS A 1 100 ? -15.823 17.774 9.443 1.00 84.06 100 LYS A O 1
ATOM 826 N N . SER A 1 101 ? -14.066 18.540 10.626 1.00 82.44 101 SER A N 1
ATOM 827 C CA . SER A 1 101 ? -14.086 19.864 10.009 1.00 82.44 101 SER A CA 1
ATOM 828 C C . SER A 1 101 ? -13.685 19.744 8.535 1.00 82.44 101 SER A C 1
ATOM 830 O O . SER A 1 101 ? -12.829 18.916 8.197 1.00 82.44 101 SER A O 1
ATOM 832 N N . PRO A 1 102 ? -14.300 20.531 7.637 1.00 81.00 102 PRO A N 1
ATOM 833 C CA . PRO A 1 102 ? -13.843 20.593 6.260 1.00 81.00 102 PRO A CA 1
ATOM 834 C C . PRO A 1 102 ? -12.386 21.061 6.249 1.00 81.00 102 PRO A C 1
ATOM 836 O O . PRO A 1 102 ? -12.030 22.051 6.889 1.00 81.00 102 PRO A O 1
ATOM 839 N N . VAL A 1 103 ? -11.532 20.329 5.536 1.00 80.88 103 VAL A N 1
ATOM 840 C CA . VAL A 1 103 ? -10.166 20.778 5.271 1.00 80.88 103 VAL A CA 1
ATOM 841 C C . VAL A 1 103 ? -10.270 21.869 4.211 1.00 80.88 103 VAL A C 1
ATOM 843 O O . VAL A 1 103 ? -10.519 21.574 3.044 1.00 80.88 103 VAL A O 1
ATOM 846 N N . TYR A 1 104 ? -10.149 23.129 4.623 1.00 81.12 104 TYR A N 1
ATOM 847 C CA . TYR A 1 104 ? -10.094 24.248 3.687 1.00 81.12 104 TYR A CA 1
ATOM 848 C C . TYR A 1 104 ? -8.793 24.170 2.883 1.00 81.12 104 TYR A C 1
ATOM 850 O O . TYR A 1 104 ? -7.730 23.881 3.438 1.00 81.12 104 TYR A O 1
ATOM 858 N N . ALA A 1 105 ? -8.879 24.401 1.573 1.00 78.56 105 ALA A N 1
ATOM 859 C CA . ALA A 1 105 ? -7.690 24.513 0.742 1.00 78.56 105 ALA A CA 1
ATOM 860 C C . ALA A 1 105 ? -6.837 25.688 1.247 1.00 78.56 105 ALA A C 1
ATOM 862 O O . ALA A 1 105 ? -7.366 26.756 1.550 1.00 78.56 105 ALA A O 1
ATOM 863 N N . LEU A 1 106 ? -5.522 25.485 1.353 1.00 77.25 106 LEU A N 1
ATOM 864 C CA . LEU A 1 106 ? -4.592 26.593 1.540 1.00 77.25 106 LEU A CA 1
ATOM 865 C C . LEU A 1 106 ? -4.664 27.445 0.272 1.00 77.25 106 LEU A C 1
ATOM 867 O O . LEU A 1 106 ? -4.280 26.980 -0.801 1.00 77.25 106 LEU A O 1
ATOM 871 N N . ASN A 1 107 ? -5.223 28.648 0.391 1.00 71.06 107 ASN A N 1
ATOM 872 C CA . ASN A 1 107 ? -5.221 29.623 -0.693 1.00 71.06 107 ASN A CA 1
ATOM 873 C C . ASN A 1 107 ? -3.753 29.933 -1.029 1.00 71.06 107 ASN A C 1
ATOM 875 O O . ASN A 1 107 ? -2.987 30.274 -0.124 1.00 71.06 107 ASN A O 1
ATOM 879 N N . GLY A 1 108 ? -3.372 29.694 -2.287 1.00 55.06 108 GLY A N 1
ATOM 880 C CA . GLY A 1 108 ? -2.013 29.897 -2.798 1.00 55.06 108 GLY A CA 1
ATOM 881 C C . GLY A 1 108 ? -1.652 31.357 -3.007 1.00 55.06 108 GLY A C 1
ATOM 882 O O . GLY A 1 108 ? -2.582 32.193 -3.070 1.00 55.06 108 GLY A O 1
#

Radius of gyration: 22.64 Å; chains: 1; bounding box: 58×38×55 Å

Foldseek 3Di:
DDPVVVVVVVVVVPDDPPPPPPPPCCDPVLVVLVVVLVVLVVVCVVPVDVVSVVVNVVSVVVSVVSVVVVVVVVVVVLVVPDDPVVCRVVVVVVVVPDDDDDDDDDDD

Organism: NCBI:txid2747483

pLDDT: mean 86.37, std 13.17, range [47.34, 98.06]

Secondary structure (DSSP, 8-state):
--HHHHHHHHHHHH------TT-----TTHHHHHHHHHHHHHHHHHH--HHHHHHHHHHHHHHHHHHHHHHHHHHHHHHHT--SSSSHHHHHHHHHHPPPPP------